Protein AF-A0A6A5UNN9-F1 (afdb_monomer_lite)

Secondary structure (DSSP, 8-state):
--TT-SS-TTTTGGG--SS---HHHHHHHHHHTT-EEE----PPP--HHHHHHHHHHHHHT-GGGSSS-GGGS--EEEEEEEESSPPPS---EEE-SSPPPPGGG--------EEEEEEEEE-SS-EEEEEEE----HHHHHHHHHHHHHHT-

Organism: NCBI:txid1447943

InterPro domains:
  IPR036397 Ribonuclease H superfamily [G3DSA:3.30.420.10] (37-150)

Radius of gyration: 23.69 Å; chains: 1; bounding box: 72×34×50 Å

Sequence (153 aa):
MQSWQAVADGDFDHLQLPMPLSVRSFENLTYEAGYGRKAPGRKPMLEDAQKKRRLEWALAHNPDLYKYSDGLALFFTDETPAQIGEQRGKQRAWAKDDEIYHPDVKRPKIRNNYALQFYGSFTYDAKGPFHIYGTETPGAKKLAKQALDKENQ

Foldseek 3Di:
DPPQDPDAQPNCVVVVDPDGCHPVNVVVVLVVVQKDFAQQDDDPDDDPVRVVVVVVVCVVQPQVVDPHHPQQVDKDKDKDFDADPDDPDRRTDIDHPPDDDDPVVDDPPPRDDRQWMKIWIAGPPGTDDIDIGGDDDPVNVVVVVVVVVVVVD

pLDDT: mean 75.41, std 13.46, range [42.06, 94.5]

Structure (mmCIF, N/CA/C/O backbone):
data_AF-A0A6A5UNN9-F1
#
_entry.id   AF-A0A6A5UNN9-F1
#
loop_
_atom_site.group_PDB
_atom_site.id
_atom_site.type_symbol
_atom_site.label_atom_id
_atom_site.label_alt_id
_atom_site.label_comp_id
_atom_site.label_asym_id
_atom_site.label_entity_id
_atom_site.label_seq_id
_atom_site.pdbx_PDB_ins_code
_atom_site.Cartn_x
_atom_site.Cartn_y
_atom_site.Cartn_z
_atom_site.occupancy
_atom_site.B_iso_or_equiv
_atom_site.auth_seq_id
_atom_site.auth_comp_id
_atom_site.auth_asym_id
_atom_site.auth_atom_id
_atom_site.pdbx_PDB_model_num
ATOM 1 N N . MET A 1 1 ? 27.697 2.527 7.028 1.00 44.31 1 MET A N 1
ATOM 2 C CA . MET A 1 1 ? 26.767 1.992 6.012 1.00 44.31 1 MET A CA 1
ATOM 3 C C . MET A 1 1 ? 25.469 2.782 6.088 1.00 44.31 1 MET A C 1
ATOM 5 O O . MET A 1 1 ? 24.894 2.870 7.167 1.00 44.31 1 MET A O 1
ATOM 9 N N . GLN A 1 2 ? 25.063 3.454 5.009 1.00 42.06 2 GLN A N 1
ATOM 10 C CA . GLN A 1 2 ? 23.801 4.202 4.994 1.00 42.06 2 GLN A CA 1
ATOM 11 C C . GLN A 1 2 ? 22.630 3.211 4.914 1.00 42.06 2 GLN A C 1
ATOM 13 O O . GLN A 1 2 ? 22.700 2.235 4.172 1.00 42.06 2 GLN A O 1
ATOM 18 N N . SER A 1 3 ? 21.546 3.445 5.660 1.00 45.34 3 SER A N 1
ATOM 19 C CA . SER A 1 3 ? 20.431 2.492 5.841 1.00 45.34 3 SER A CA 1
ATOM 20 C C . SER A 1 3 ? 19.630 2.157 4.570 1.00 45.34 3 SER A C 1
ATOM 22 O O . SER A 1 3 ? 18.739 1.309 4.612 1.00 45.34 3 SER A O 1
ATOM 24 N N . TRP A 1 4 ? 19.936 2.808 3.444 1.00 51.19 4 TRP A N 1
ATOM 25 C CA . TRP A 1 4 ? 19.308 2.595 2.138 1.00 51.19 4 TRP A CA 1
ATOM 26 C C . TRP A 1 4 ? 20.176 1.820 1.136 1.00 51.19 4 TRP A C 1
ATOM 28 O O . TRP A 1 4 ? 19.674 1.454 0.073 1.00 51.19 4 TRP A O 1
ATOM 38 N N . GLN A 1 5 ? 21.457 1.581 1.430 1.00 56.16 5 GLN A N 1
ATOM 39 C CA . GLN A 1 5 ? 22.336 0.802 0.556 1.00 56.16 5 GLN A CA 1
ATOM 40 C C . GLN A 1 5 ? 22.176 -0.688 0.873 1.00 56.16 5 GLN A C 1
ATOM 42 O O . GLN A 1 5 ? 22.451 -1.125 1.985 1.00 56.16 5 GLN A O 1
ATOM 47 N N . ALA A 1 6 ? 21.688 -1.457 -0.105 1.00 62.97 6 ALA A N 1
ATOM 48 C CA . ALA A 1 6 ? 21.502 -2.906 0.026 1.00 62.97 6 ALA A CA 1
ATOM 49 C C . ALA A 1 6 ? 22.812 -3.701 -0.112 1.00 62.97 6 ALA A C 1
ATOM 51 O O . ALA A 1 6 ? 22.843 -4.862 0.275 1.00 62.97 6 ALA A O 1
ATOM 52 N N . VAL A 1 7 ? 23.843 -3.072 -0.684 1.00 70.25 7 VAL A N 1
ATOM 53 C CA . VAL A 1 7 ? 25.179 -3.622 -0.924 1.00 70.25 7 VAL A CA 1
ATOM 54 C C . VAL A 1 7 ? 26.193 -2.528 -0.580 1.00 70.25 7 VAL A C 1
ATOM 56 O O . VAL A 1 7 ? 25.999 -1.378 -0.989 1.00 70.25 7 VAL A O 1
ATOM 59 N N . ALA A 1 8 ? 27.233 -2.864 0.176 1.00 75.56 8 ALA A N 1
ATOM 60 C CA . ALA A 1 8 ? 28.363 -2.001 0.507 1.00 75.56 8 ALA A CA 1
ATOM 61 C C . ALA A 1 8 ? 29.660 -2.500 -0.143 1.00 75.56 8 ALA A C 1
ATOM 63 O O . ALA A 1 8 ? 29.790 -3.669 -0.505 1.00 75.56 8 ALA A O 1
ATOM 64 N N . ASP A 1 9 ? 30.636 -1.598 -0.284 1.00 77.31 9 ASP A N 1
ATOM 65 C CA . ASP A 1 9 ? 31.988 -2.004 -0.662 1.00 77.31 9 ASP A CA 1
ATOM 66 C C . ASP A 1 9 ? 32.528 -2.985 0.391 1.00 77.31 9 ASP A C 1
ATOM 68 O O . ASP A 1 9 ? 32.387 -2.758 1.595 1.00 77.31 9 ASP A O 1
ATOM 72 N N . GLY A 1 10 ? 33.110 -4.085 -0.080 1.00 78.50 10 GLY A N 1
ATOM 73 C CA . GLY A 1 10 ? 33.586 -5.186 0.756 1.00 78.50 10 GLY A CA 1
ATOM 74 C C . GLY A 1 10 ? 32.604 -6.352 0.917 1.00 78.50 10 GLY A C 1
ATOM 75 O O . GLY A 1 10 ? 33.023 -7.453 1.274 1.00 78.50 10 GLY A O 1
ATOM 76 N N . ASP A 1 11 ? 31.319 -6.183 0.570 1.00 80.19 11 ASP A N 1
ATOM 77 C CA . ASP A 1 11 ? 30.326 -7.270 0.664 1.00 80.19 11 ASP A CA 1
ATOM 78 C C . ASP A 1 11 ? 30.710 -8.489 -0.192 1.00 80.19 11 ASP A C 1
ATOM 80 O O . ASP A 1 11 ? 30.334 -9.619 0.119 1.00 80.19 11 ASP A O 1
ATOM 84 N N . PHE A 1 12 ? 31.494 -8.279 -1.251 1.00 80.50 12 PHE A N 1
ATOM 85 C CA . PHE A 1 12 ? 31.930 -9.315 -2.188 1.00 80.50 12 PHE A CA 1
ATOM 86 C C . PHE A 1 12 ? 33.362 -9.806 -1.958 1.00 80.50 12 PHE A C 1
ATOM 88 O O . PHE A 1 12 ? 33.824 -10.666 -2.704 1.00 80.50 12 PHE A O 1
ATOM 95 N N . ASP A 1 13 ? 34.068 -9.318 -0.935 1.00 83.06 13 ASP A N 1
ATOM 96 C CA . ASP A 1 13 ? 35.479 -9.673 -0.705 1.00 83.06 13 ASP A CA 1
ATOM 97 C C . ASP A 1 13 ? 35.658 -11.171 -0.430 1.00 83.06 13 ASP A C 1
ATOM 99 O O . ASP A 1 13 ? 36.661 -11.778 -0.809 1.00 83.06 13 ASP A O 1
ATOM 103 N N . HIS A 1 14 ? 34.635 -11.801 0.153 1.00 81.44 14 HIS A N 1
ATOM 104 C CA . HIS A 1 14 ? 34.589 -13.243 0.387 1.00 81.44 14 HIS A CA 1
ATOM 105 C C . HIS A 1 14 ? 34.659 -14.080 -0.903 1.00 81.44 14 HIS A C 1
ATOM 107 O O . HIS A 1 14 ? 35.032 -15.250 -0.838 1.00 81.44 14 HIS A O 1
ATOM 113 N N . LEU A 1 15 ? 34.327 -13.504 -2.065 1.00 82.00 15 LEU A N 1
ATOM 114 C CA . LEU A 1 15 ? 34.409 -14.178 -3.364 1.00 82.00 15 LEU A CA 1
ATOM 115 C C . LEU A 1 15 ? 35.846 -14.258 -3.905 1.00 82.00 15 LEU A C 1
ATOM 117 O O . LEU A 1 15 ? 36.063 -14.953 -4.893 1.00 82.00 15 LEU A O 1
ATOM 121 N N . GLN A 1 16 ? 36.810 -13.561 -3.282 1.00 82.62 16 GLN A N 1
ATOM 122 C CA . GLN A 1 16 ? 38.238 -13.574 -3.646 1.00 82.62 16 GLN A CA 1
ATOM 123 C C . GLN A 1 16 ? 38.481 -13.349 -5.149 1.00 82.62 16 GLN A C 1
ATOM 125 O O . GLN A 1 16 ? 39.314 -14.003 -5.778 1.00 82.62 16 GLN A O 1
ATOM 130 N N . LEU A 1 17 ? 37.716 -12.432 -5.746 1.00 79.94 17 LEU A N 1
ATOM 131 C CA . LEU A 1 17 ? 37.822 -12.125 -7.168 1.00 79.94 17 LEU A CA 1
ATOM 132 C C . LEU A 1 17 ? 39.177 -11.461 -7.490 1.00 79.94 17 LEU A C 1
ATOM 134 O O . LEU A 1 17 ? 39.713 -10.734 -6.652 1.00 79.94 17 LEU A O 1
ATOM 138 N N . PRO A 1 18 ? 39.710 -11.633 -8.718 1.00 80.06 18 PRO A N 1
ATOM 139 C CA . PRO A 1 18 ? 40.987 -11.036 -9.129 1.00 80.06 18 PRO A CA 1
ATOM 140 C C . PRO A 1 18 ? 41.018 -9.508 -9.013 1.00 80.06 18 PRO A C 1
ATOM 142 O O . PRO A 1 18 ? 42.079 -8.917 -8.833 1.00 80.06 18 PRO A O 1
ATOM 145 N N . MET A 1 19 ? 39.850 -8.869 -9.122 1.00 78.50 19 MET A N 1
ATOM 146 C CA . MET A 1 19 ? 39.657 -7.465 -8.786 1.00 78.50 19 MET A CA 1
ATOM 147 C C . MET A 1 19 ? 38.500 -7.332 -7.792 1.00 78.50 19 MET A C 1
ATOM 149 O O . MET A 1 19 ? 37.451 -7.946 -8.019 1.00 78.50 19 MET A O 1
ATOM 153 N N . PRO A 1 20 ? 38.652 -6.515 -6.733 1.00 79.81 20 PRO A N 1
ATOM 154 C CA . PRO A 1 20 ? 37.572 -6.236 -5.797 1.00 79.81 20 PRO A CA 1
ATOM 155 C C . PRO A 1 20 ? 36.353 -5.670 -6.525 1.00 79.81 20 PRO A C 1
ATOM 157 O O . PRO A 1 20 ? 36.453 -4.705 -7.291 1.00 79.81 20 PRO A O 1
ATOM 160 N N . LEU A 1 21 ? 35.191 -6.274 -6.290 1.00 83.12 21 LEU A N 1
ATOM 161 C CA . LEU A 1 21 ? 33.950 -5.838 -6.910 1.00 83.12 21 LEU A CA 1
ATOM 162 C C . LEU A 1 21 ? 33.418 -4.615 -6.155 1.00 83.12 21 LEU A C 1
ATOM 164 O O . LEU A 1 21 ? 32.842 -4.741 -5.077 1.00 83.12 21 LEU A O 1
ATOM 168 N N . SER A 1 22 ? 33.603 -3.424 -6.725 1.00 85.00 22 SER A N 1
ATOM 169 C CA . SER A 1 22 ? 32.969 -2.214 -6.192 1.00 85.00 22 SER A CA 1
ATOM 170 C C . SER A 1 22 ? 31.458 -2.240 -6.416 1.00 85.00 22 SER A C 1
ATOM 172 O O . SER A 1 22 ? 30.975 -2.836 -7.386 1.00 85.00 22 SER A O 1
ATOM 174 N N . VAL A 1 23 ? 30.704 -1.514 -5.583 1.00 82.94 23 VAL A N 1
ATOM 175 C CA . VAL A 1 23 ? 29.238 -1.397 -5.733 1.00 82.94 23 VAL A CA 1
ATOM 176 C C . VAL A 1 23 ? 28.848 -0.947 -7.147 1.00 82.94 23 VAL A C 1
ATOM 178 O O . VAL A 1 23 ? 27.903 -1.475 -7.730 1.00 82.94 23 VAL A O 1
ATOM 181 N N . ARG A 1 24 ? 29.604 -0.019 -7.748 1.00 84.31 24 ARG A N 1
ATOM 182 C CA . ARG A 1 24 ? 29.350 0.469 -9.114 1.00 84.31 24 ARG A CA 1
ATOM 183 C C . ARG A 1 24 ? 29.541 -0.619 -10.172 1.00 84.31 24 AR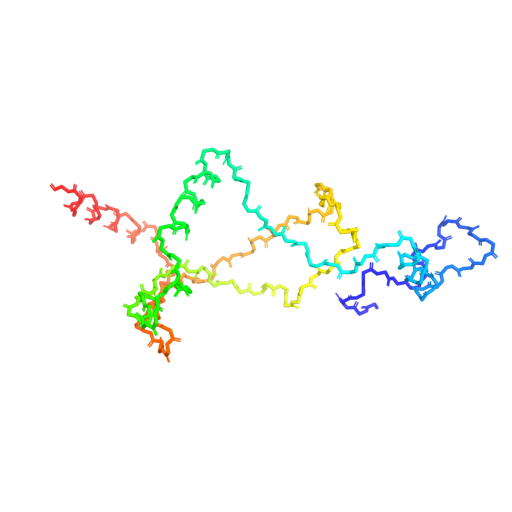G A C 1
ATOM 185 O O . ARG A 1 24 ? 28.746 -0.707 -11.103 1.00 84.31 24 ARG A O 1
ATOM 192 N N . SER A 1 25 ? 30.589 -1.430 -10.037 1.00 85.25 25 SER A N 1
ATOM 193 C CA . SER A 1 25 ? 30.867 -2.522 -10.978 1.00 85.25 25 SER A CA 1
ATOM 194 C C . SER A 1 25 ? 29.778 -3.587 -10.895 1.00 85.25 25 SER A C 1
ATOM 196 O O . SER A 1 25 ? 29.262 -4.022 -11.920 1.00 85.25 25 SER A O 1
ATOM 198 N N . PHE A 1 26 ? 29.362 -3.929 -9.672 1.00 86.12 26 PHE A N 1
ATOM 199 C CA . PHE A 1 26 ? 28.218 -4.801 -9.429 1.00 86.12 26 PHE A CA 1
ATOM 200 C C . PHE A 1 26 ? 26.931 -4.260 -10.072 1.00 86.12 26 PHE A C 1
ATOM 202 O O . PHE A 1 26 ? 26.248 -4.993 -10.786 1.00 86.12 26 PHE A O 1
ATOM 209 N N . GLU A 1 27 ? 26.602 -2.981 -9.858 1.00 85.81 27 GLU A N 1
ATOM 210 C CA . GLU A 1 27 ? 25.402 -2.362 -10.433 1.00 85.81 27 GLU A CA 1
ATOM 211 C C . GLU A 1 27 ? 25.399 -2.426 -11.964 1.00 85.81 27 GLU A C 1
ATOM 213 O O . GLU A 1 27 ? 24.402 -2.850 -12.545 1.00 85.81 27 GLU A O 1
ATOM 218 N N . ASN A 1 28 ? 26.510 -2.063 -12.610 1.00 88.25 28 ASN A N 1
ATOM 219 C CA . ASN A 1 28 ? 26.628 -2.091 -14.068 1.00 88.25 28 ASN A CA 1
ATOM 220 C C . ASN A 1 28 ? 26.420 -3.501 -14.634 1.00 88.25 28 ASN A C 1
ATOM 222 O O . ASN A 1 28 ? 25.581 -3.676 -15.512 1.00 88.25 28 ASN A O 1
ATOM 226 N N . LEU A 1 29 ? 27.111 -4.504 -14.080 1.00 87.94 29 LEU A N 1
ATOM 227 C CA . LEU A 1 29 ? 26.959 -5.905 -14.495 1.00 87.94 29 LEU A CA 1
ATOM 228 C C . LEU A 1 29 ? 25.517 -6.394 -14.323 1.00 87.94 29 LEU A C 1
ATOM 230 O O . LEU A 1 29 ? 24.983 -7.116 -15.162 1.00 87.94 29 LEU A O 1
ATOM 234 N N . THR A 1 30 ? 24.868 -5.974 -13.238 1.00 85.00 30 THR A N 1
ATOM 235 C CA . THR A 1 30 ? 23.483 -6.344 -12.942 1.00 85.00 30 THR A CA 1
ATOM 236 C C . THR A 1 30 ? 22.518 -5.734 -13.967 1.00 85.00 30 THR A C 1
ATOM 238 O O . THR A 1 30 ? 21.634 -6.433 -14.467 1.00 85.00 30 THR A O 1
ATOM 241 N N . TYR A 1 31 ? 22.709 -4.464 -14.344 1.00 88.00 31 TYR A N 1
ATOM 242 C CA . TYR A 1 31 ? 21.919 -3.825 -15.401 1.00 88.00 31 TYR A CA 1
ATOM 243 C C . TYR A 1 31 ? 22.182 -4.433 -16.785 1.00 88.00 31 TYR A C 1
ATOM 245 O O . TYR A 1 31 ? 21.226 -4.686 -17.514 1.00 88.00 31 TYR A O 1
ATOM 253 N N . GLU A 1 32 ? 23.440 -4.711 -17.140 1.00 89.56 32 GLU A N 1
ATOM 254 C CA . GLU A 1 32 ? 23.806 -5.377 -18.401 1.00 89.56 32 GLU A CA 1
ATOM 255 C C . GLU A 1 32 ? 23.173 -6.770 -18.518 1.00 89.56 32 GLU A C 1
ATOM 257 O O . GLU A 1 32 ? 22.720 -7.164 -19.590 1.00 89.56 32 GLU A O 1
ATOM 262 N N . ALA A 1 33 ? 23.044 -7.487 -17.398 1.00 87.00 33 ALA A N 1
ATOM 263 C CA . ALA A 1 33 ? 22.339 -8.765 -17.320 1.00 87.00 33 ALA A CA 1
ATOM 264 C C . ALA A 1 33 ? 20.796 -8.642 -17.374 1.00 87.00 33 ALA A C 1
ATOM 266 O O . ALA A 1 33 ? 20.091 -9.654 -17.277 1.00 87.00 33 ALA A O 1
ATOM 267 N N . GLY A 1 34 ? 20.257 -7.425 -17.519 1.00 86.62 34 GLY A N 1
ATOM 268 C CA . GLY A 1 34 ? 18.826 -7.143 -17.667 1.00 86.62 34 GLY A CA 1
ATOM 269 C C . GLY A 1 34 ? 18.048 -7.004 -16.355 1.00 86.62 34 GLY A C 1
ATOM 270 O O . GLY A 1 34 ? 16.818 -6.983 -16.373 1.00 86.62 34 GLY A O 1
ATOM 271 N N . TYR A 1 35 ? 18.721 -6.919 -15.204 1.00 84.50 35 TYR A N 1
ATOM 272 C CA . TYR A 1 35 ? 18.053 -6.739 -13.914 1.00 84.50 35 TYR A CA 1
ATOM 273 C C . TYR A 1 35 ? 17.780 -5.261 -13.623 1.00 84.50 35 TYR A C 1
ATOM 275 O O . TYR A 1 35 ? 18.600 -4.384 -13.883 1.00 84.50 35 TYR A O 1
ATOM 283 N N . GLY A 1 36 ? 16.636 -4.980 -12.995 1.00 82.75 36 GLY A N 1
ATOM 284 C CA . GLY A 1 36 ? 16.273 -3.639 -12.541 1.00 82.75 36 GLY A CA 1
ATOM 285 C C . GLY A 1 36 ? 16.006 -3.577 -11.039 1.00 82.75 36 GLY A C 1
ATOM 286 O O . GLY A 1 36 ? 15.541 -4.539 -10.428 1.00 82.75 36 GLY A O 1
ATOM 287 N N . ARG A 1 37 ? 16.238 -2.405 -10.431 1.00 79.31 37 ARG A N 1
ATOM 288 C CA . ARG A 1 37 ? 15.844 -2.121 -9.040 1.00 79.31 37 ARG A CA 1
ATOM 289 C C . ARG A 1 37 ? 14.343 -1.893 -8.934 1.00 79.31 37 ARG A C 1
ATOM 291 O O . ARG A 1 37 ? 13.851 -0.779 -9.152 1.00 79.31 37 ARG A O 1
ATOM 298 N N . LYS A 1 38 ? 13.618 -2.921 -8.508 1.00 75.25 38 LYS A N 1
ATOM 299 C CA . LYS A 1 38 ? 12.157 -2.919 -8.443 1.00 75.25 38 LYS A CA 1
ATOM 300 C C . LYS A 1 38 ? 11.651 -3.009 -7.014 1.00 75.25 38 LYS A C 1
ATOM 302 O O . LYS A 1 38 ? 12.226 -3.686 -6.164 1.00 75.25 38 LYS A O 1
ATOM 307 N N . ALA A 1 39 ? 10.563 -2.294 -6.742 1.00 70.06 39 ALA A N 1
ATOM 308 C CA . ALA A 1 39 ? 9.872 -2.431 -5.471 1.00 70.06 39 ALA A CA 1
ATOM 309 C C . ALA A 1 39 ? 9.178 -3.802 -5.445 1.00 70.06 39 ALA A C 1
ATOM 311 O O . ALA A 1 39 ? 8.388 -4.069 -6.354 1.00 70.06 39 ALA A O 1
ATOM 312 N N . PRO A 1 40 ? 9.428 -4.648 -4.430 1.00 62.72 40 PRO A N 1
ATOM 313 C CA . PRO A 1 40 ? 8.740 -5.918 -4.297 1.00 62.72 40 PRO A CA 1
ATOM 314 C C . PRO A 1 40 ? 7.246 -5.646 -4.120 1.00 62.72 40 PRO A C 1
ATOM 316 O O . PRO A 1 40 ? 6.784 -5.180 -3.078 1.00 62.72 40 PRO A O 1
ATOM 319 N N . GLY A 1 41 ? 6.486 -5.872 -5.189 1.00 56.72 41 GLY A N 1
ATOM 320 C CA . GLY A 1 41 ? 5.041 -5.722 -5.178 1.00 56.72 41 GLY A CA 1
ATOM 321 C C . GLY A 1 41 ? 4.415 -6.890 -4.428 1.00 56.72 41 GLY A C 1
ATOM 322 O O . GLY A 1 41 ? 4.578 -8.043 -4.820 1.00 56.72 41 GLY A O 1
ATOM 323 N N . ARG A 1 42 ? 3.655 -6.610 -3.368 1.00 57.09 42 ARG A N 1
ATOM 324 C CA . ARG A 1 42 ? 2.798 -7.619 -2.741 1.00 57.09 42 ARG A CA 1
ATOM 325 C C . ARG A 1 42 ? 1.474 -7.660 -3.495 1.00 57.09 42 ARG A C 1
ATOM 327 O O . ARG A 1 42 ? 0.575 -6.880 -3.197 1.00 57.09 42 ARG A O 1
ATOM 334 N N . LYS A 1 43 ? 1.346 -8.560 -4.470 1.00 60.56 43 LYS A N 1
ATOM 335 C CA . LYS A 1 43 ? 0.031 -8.882 -5.035 1.00 60.56 43 LYS A CA 1
ATOM 336 C C . LYS A 1 43 ? -0.641 -9.924 -4.132 1.00 60.56 43 LYS A C 1
ATOM 338 O O . LYS A 1 43 ? 0.027 -10.889 -3.753 1.00 60.56 43 LYS A O 1
ATOM 343 N N . PRO A 1 44 ? -1.912 -9.743 -3.738 1.00 67.25 44 PRO A N 1
ATOM 344 C CA . PRO A 1 44 ? -2.655 -10.826 -3.111 1.00 67.25 44 PRO A CA 1
ATOM 345 C C . PRO A 1 44 ? -2.701 -12.009 -4.083 1.00 67.25 44 PRO A C 1
ATOM 347 O O . PRO A 1 44 ? -2.843 -11.818 -5.292 1.00 67.25 44 PRO A O 1
ATOM 350 N N . MET A 1 45 ? -2.540 -13.220 -3.555 1.00 74.19 45 MET A N 1
ATOM 351 C CA . MET A 1 45 ? -2.755 -14.428 -4.345 1.00 74.19 45 MET A CA 1
ATOM 352 C C . MET A 1 45 ? -4.245 -14.475 -4.673 1.00 74.19 45 MET A C 1
ATOM 354 O O . MET A 1 45 ? -5.069 -14.419 -3.763 1.00 74.19 45 MET A O 1
ATOM 358 N N . LEU A 1 46 ? -4.572 -14.489 -5.962 1.00 78.62 46 LEU A N 1
ATOM 359 C CA . L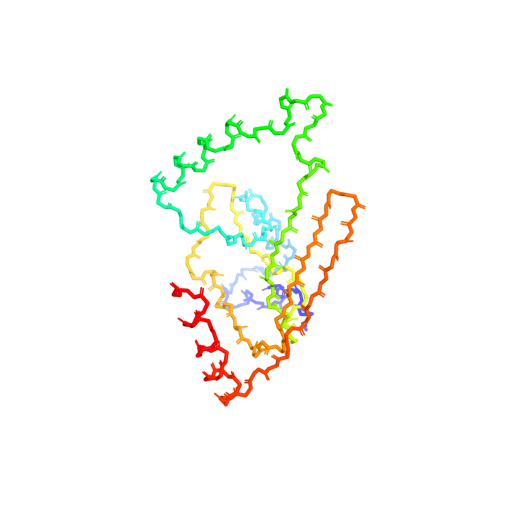EU A 1 46 ? -5.948 -14.556 -6.436 1.00 78.62 46 LEU A CA 1
ATOM 360 C C . LEU A 1 46 ? -6.172 -15.900 -7.116 1.00 78.62 46 LEU A C 1
ATOM 362 O O . LEU A 1 46 ? -5.401 -16.279 -8.001 1.00 78.62 46 LEU A O 1
ATOM 366 N N . GLU A 1 47 ? -7.249 -16.574 -6.740 1.00 84.81 47 GLU A N 1
ATOM 367 C CA . GLU A 1 47 ? -7.757 -17.744 -7.451 1.00 84.81 47 GLU A CA 1
ATOM 368 C C . GLU A 1 47 ? -8.328 -17.339 -8.814 1.00 84.81 47 GLU A C 1
ATOM 370 O O . GLU A 1 47 ? -8.759 -16.199 -9.016 1.00 84.81 47 GLU A O 1
ATOM 375 N N . ASP A 1 48 ? -8.409 -18.278 -9.754 1.00 87.38 48 ASP A N 1
ATOM 376 C CA . ASP A 1 48 ? -8.904 -17.983 -11.103 1.00 87.38 48 ASP A CA 1
ATOM 377 C C . ASP A 1 48 ? -10.363 -17.504 -11.102 1.00 87.38 48 ASP A C 1
ATOM 379 O O . ASP A 1 48 ? -10.712 -16.566 -11.822 1.00 87.38 48 ASP A O 1
ATOM 383 N N . ALA A 1 49 ? -11.196 -18.028 -10.198 1.00 91.19 49 ALA A N 1
ATOM 384 C CA . ALA A 1 49 ? -12.559 -17.539 -9.995 1.00 91.19 49 ALA A CA 1
ATOM 385 C C . ALA A 1 49 ? -12.605 -16.089 -9.475 1.00 91.19 49 ALA A C 1
ATOM 387 O O . ALA A 1 49 ? -13.521 -15.331 -9.796 1.00 91.19 49 ALA A O 1
ATOM 388 N N . GLN A 1 50 ? -11.632 -15.672 -8.658 1.00 88.00 50 GLN A N 1
ATOM 389 C CA . GLN A 1 50 ? -11.530 -14.287 -8.188 1.00 88.00 50 GLN A CA 1
ATOM 390 C C . GLN A 1 50 ? -11.043 -13.365 -9.309 1.00 88.00 50 GLN A C 1
ATOM 392 O O . GLN A 1 50 ? -11.560 -12.259 -9.448 1.00 88.00 50 GLN A O 1
ATOM 397 N N . LYS A 1 51 ? -10.094 -13.821 -10.139 1.00 86.75 51 LYS A N 1
ATOM 398 C CA . LYS A 1 51 ? -9.640 -13.077 -11.325 1.00 86.75 51 LYS A CA 1
ATOM 399 C C . LYS A 1 51 ? -10.793 -12.838 -12.297 1.00 86.75 51 LYS A C 1
ATOM 401 O O . LYS A 1 51 ? -10.990 -11.699 -12.710 1.00 86.75 51 LYS A O 1
ATOM 406 N N . LYS A 1 52 ? -11.584 -13.877 -12.593 1.00 92.56 52 LYS A N 1
ATOM 407 C CA . LYS A 1 52 ? -12.754 -13.781 -13.477 1.00 92.56 52 LYS A CA 1
ATOM 408 C C . LYS A 1 52 ? -13.779 -12.774 -12.952 1.00 92.56 52 LYS A C 1
ATOM 410 O O . LYS A 1 52 ? -14.117 -11.841 -13.668 1.00 92.56 52 LYS A O 1
ATOM 415 N N . ARG A 1 53 ? -14.172 -12.884 -11.676 1.00 92.94 53 ARG A N 1
ATOM 416 C CA . ARG A 1 53 ? -15.110 -11.937 -11.043 1.00 92.94 53 ARG A CA 1
ATOM 417 C C . ARG A 1 53 ? -14.612 -10.492 -11.079 1.00 92.94 53 ARG A C 1
ATOM 419 O O . ARG A 1 53 ? -15.376 -9.582 -11.377 1.00 92.94 53 ARG A O 1
ATOM 426 N N . ARG A 1 54 ? -13.323 -10.270 -10.793 1.00 91.44 54 ARG A N 1
ATOM 427 C CA . ARG A 1 54 ? -12.715 -8.930 -10.859 1.00 91.44 54 ARG A CA 1
ATOM 428 C C . ARG A 1 54 ? -12.716 -8.371 -12.281 1.00 91.44 54 ARG A C 1
ATOM 430 O O . ARG A 1 54 ? -12.965 -7.183 -12.444 1.00 91.44 54 ARG A O 1
ATOM 437 N N . LEU A 1 55 ? -12.439 -9.208 -13.284 1.00 89.31 55 LEU A N 1
ATOM 438 C CA . LEU A 1 55 ? -12.461 -8.811 -14.692 1.00 89.31 55 LEU A CA 1
ATOM 439 C C . LEU A 1 55 ? -13.879 -8.452 -15.149 1.00 89.31 55 LEU A C 1
ATOM 441 O O . LEU A 1 55 ? -14.068 -7.397 -15.740 1.00 89.31 55 LEU A O 1
ATOM 445 N N . GLU A 1 56 ? -14.867 -9.290 -14.834 1.00 93.06 56 GLU A N 1
ATOM 446 C CA . GLU A 1 56 ? -16.279 -9.038 -15.155 1.00 93.06 56 GLU A CA 1
ATOM 447 C C . GLU A 1 56 ? -16.766 -7.724 -14.535 1.00 93.06 56 GLU A C 1
ATOM 449 O O . GLU A 1 56 ? -17.356 -6.896 -15.226 1.00 93.06 56 GLU A O 1
ATOM 454 N N . TRP A 1 57 ? -16.449 -7.487 -13.257 1.00 90.12 57 TRP A N 1
ATOM 455 C CA . TRP A 1 57 ? -16.808 -6.240 -12.584 1.00 90.12 57 TRP A CA 1
ATOM 456 C C . TRP A 1 57 ? -16.144 -5.019 -13.235 1.00 90.12 57 TRP A C 1
ATOM 458 O O . TRP A 1 57 ? -16.819 -4.019 -13.466 1.00 90.12 57 TRP A O 1
ATOM 468 N N . ALA A 1 58 ? -14.851 -5.109 -13.570 1.00 87.50 58 ALA A N 1
ATOM 469 C CA . ALA A 1 58 ? -14.100 -4.013 -14.187 1.00 87.50 58 ALA A CA 1
ATOM 470 C C . ALA A 1 58 ? -14.589 -3.674 -15.602 1.00 87.50 58 ALA A C 1
ATOM 472 O O . ALA A 1 58 ? -14.624 -2.503 -15.968 1.00 87.50 58 ALA A O 1
ATOM 473 N N . LEU A 1 59 ? -14.987 -4.680 -16.389 1.00 86.25 59 LEU A N 1
ATOM 474 C CA . LEU A 1 59 ? -15.585 -4.465 -17.708 1.00 86.25 59 LEU A CA 1
ATOM 475 C C . LEU A 1 59 ? -16.962 -3.797 -17.601 1.00 86.25 59 LEU A C 1
ATOM 477 O O . LEU A 1 59 ? -17.275 -2.931 -18.413 1.00 86.25 59 LEU A O 1
ATOM 481 N N . ALA A 1 60 ? -17.764 -4.172 -16.600 1.00 85.88 60 ALA A N 1
ATOM 482 C CA . ALA A 1 60 ? -19.095 -3.607 -16.388 1.00 85.88 60 ALA A CA 1
ATOM 483 C C . ALA A 1 60 ? -19.070 -2.168 -15.835 1.00 85.88 60 ALA A C 1
ATOM 485 O O . ALA A 1 60 ? -19.917 -1.363 -16.210 1.00 85.88 60 ALA A O 1
ATOM 486 N N . HIS A 1 61 ? -18.099 -1.836 -14.977 1.00 79.25 61 HIS A N 1
ATOM 487 C CA . HIS A 1 61 ? -18.012 -0.549 -14.268 1.00 79.25 61 HIS A CA 1
ATOM 488 C C . HIS A 1 61 ? -16.807 0.281 -14.731 1.00 79.25 61 HIS A C 1
ATOM 490 O O . HIS A 1 61 ? -16.131 0.911 -13.919 1.00 79.25 61 HIS A O 1
ATOM 496 N N . ASN A 1 62 ? -16.490 0.240 -16.030 1.00 76.38 62 ASN A N 1
ATOM 497 C CA . ASN A 1 62 ? -15.345 0.958 -16.580 1.00 76.38 62 ASN A CA 1
ATOM 498 C C . ASN A 1 62 ? -15.605 2.481 -16.566 1.00 76.38 62 ASN A C 1
ATOM 500 O O . ASN A 1 62 ? -16.441 2.959 -17.340 1.00 76.38 62 ASN A O 1
ATOM 504 N N . PRO A 1 63 ? -14.885 3.258 -15.736 1.00 65.31 63 PRO A N 1
ATOM 505 C CA . PRO A 1 63 ? -15.112 4.694 -15.615 1.00 65.31 63 PRO A CA 1
ATOM 506 C C . PRO A 1 63 ? -14.731 5.468 -16.885 1.00 65.31 63 PRO A C 1
ATOM 508 O O . PRO A 1 63 ? -15.264 6.554 -17.098 1.00 65.31 63 PRO A O 1
ATOM 511 N N . ASP A 1 64 ? -13.868 4.911 -17.742 1.00 65.69 64 ASP A N 1
ATOM 512 C CA . ASP A 1 64 ? -13.391 5.560 -18.971 1.00 65.69 64 ASP A CA 1
ATOM 513 C C . ASP A 1 64 ? -14.407 5.477 -20.125 1.00 65.69 64 ASP A C 1
ATOM 515 O O . ASP A 1 64 ? -14.277 6.188 -21.122 1.00 65.69 64 ASP A O 1
ATOM 519 N N . LEU A 1 65 ? -15.434 4.623 -20.012 1.00 61.59 65 LEU A N 1
ATOM 520 C CA . LEU A 1 65 ? -16.489 4.502 -21.027 1.00 61.59 65 LEU A CA 1
ATOM 521 C C . LEU A 1 65 ? -17.535 5.626 -20.951 1.00 61.59 65 LEU A C 1
ATOM 523 O O . LEU A 1 65 ? -18.261 5.839 -21.924 1.00 61.59 65 LEU A O 1
ATOM 527 N N . TYR A 1 66 ? -17.623 6.362 -19.837 1.00 58.03 66 TYR A N 1
ATOM 528 C CA . TYR A 1 66 ? -18.693 7.334 -19.600 1.00 58.03 66 TYR A CA 1
ATOM 529 C C . TYR A 1 66 ? -18.153 8.759 -19.395 1.00 58.03 66 TYR A C 1
ATOM 531 O O . TYR A 1 66 ? -17.297 9.016 -18.557 1.00 58.03 66 TYR A O 1
ATOM 539 N N . LYS A 1 67 ? -18.699 9.714 -20.166 1.00 53.34 67 LYS A N 1
ATOM 540 C CA . LYS A 1 67 ? -18.251 11.123 -20.280 1.00 53.34 67 LYS A CA 1
ATOM 541 C C . LYS A 1 67 ? -18.357 11.945 -18.980 1.00 53.34 67 LYS A C 1
ATOM 543 O O . LYS A 1 67 ? -17.660 12.941 -18.831 1.00 53.34 67 LYS A O 1
ATOM 548 N N . TYR A 1 68 ? -19.232 11.534 -18.070 1.00 52.38 68 TYR A N 1
ATOM 549 C CA . TYR A 1 68 ? -19.349 12.002 -16.688 1.00 52.38 68 TYR A CA 1
ATOM 550 C C . TYR A 1 68 ? -19.594 10.736 -15.873 1.00 52.38 68 TYR A C 1
ATOM 552 O O . TYR A 1 68 ? -20.686 10.178 -15.927 1.00 52.38 68 TYR A O 1
ATOM 560 N N . SER A 1 69 ? -18.541 10.190 -15.275 1.00 49.66 69 SER A N 1
ATOM 561 C CA . SER A 1 69 ? -18.534 8.803 -14.816 1.00 49.66 69 SER A CA 1
ATOM 562 C C . SER A 1 69 ? -19.020 8.639 -13.377 1.00 49.66 69 SER A C 1
ATOM 564 O O . SER A 1 69 ? -18.900 9.544 -12.547 1.00 49.66 69 SER A O 1
ATOM 566 N N . ASP A 1 70 ? -19.482 7.421 -13.079 1.00 53.38 70 ASP A N 1
ATOM 567 C CA . ASP A 1 70 ? -19.804 6.911 -11.741 1.00 53.38 70 ASP A CA 1
ATOM 568 C C . ASP A 1 70 ? -18.700 7.203 -10.703 1.00 53.38 70 ASP A C 1
ATOM 570 O O . ASP A 1 70 ? -18.980 7.349 -9.516 1.00 53.38 70 ASP A O 1
ATOM 574 N N . GLY A 1 71 ? -17.442 7.357 -11.136 1.00 55.72 71 GLY A N 1
ATOM 575 C CA . GLY A 1 71 ? -16.291 7.617 -10.269 1.00 55.72 71 GLY A CA 1
ATOM 576 C C . GLY A 1 71 ? -16.269 8.991 -9.585 1.00 55.72 71 GLY A C 1
ATOM 577 O O . GLY A 1 71 ? -15.628 9.122 -8.546 1.00 55.72 71 GLY A O 1
ATOM 578 N N . LEU A 1 72 ? -16.966 10.004 -10.118 1.00 61.81 72 LEU A N 1
ATOM 579 C CA . LEU A 1 72 ? -17.029 11.341 -9.501 1.00 61.81 72 LEU A CA 1
ATOM 580 C C . LEU A 1 72 ? -18.040 11.419 -8.346 1.00 61.81 72 LEU A C 1
ATOM 582 O O . LEU A 1 72 ? -17.867 12.230 -7.441 1.00 61.81 72 LEU A O 1
ATOM 586 N N . ALA A 1 73 ? -19.071 10.570 -8.360 1.00 66.25 73 ALA A N 1
ATOM 587 C CA . ALA A 1 73 ? -20.107 10.507 -7.324 1.00 66.25 73 ALA A CA 1
ATOM 588 C C . ALA A 1 73 ? -19.893 9.353 -6.323 1.00 66.25 73 ALA A C 1
ATOM 590 O O . ALA A 1 73 ? -20.728 9.119 -5.448 1.00 66.25 73 ALA A O 1
ATOM 591 N N . LEU A 1 74 ? -18.788 8.615 -6.456 1.00 75.06 74 LEU A N 1
ATOM 592 C CA . LEU A 1 74 ? -18.463 7.467 -5.620 1.00 75.06 74 LEU A CA 1
ATOM 593 C C . LEU A 1 74 ? -17.817 7.927 -4.307 1.00 75.06 74 LEU A C 1
ATOM 595 O O . LEU A 1 74 ? -16.786 8.602 -4.293 1.00 75.06 74 LEU A O 1
ATOM 599 N N . PHE A 1 75 ? -18.429 7.521 -3.197 1.00 82.75 75 PHE A N 1
ATOM 600 C CA . PHE A 1 75 ? -17.844 7.648 -1.870 1.00 82.75 75 PHE A CA 1
ATOM 601 C C . PHE A 1 75 ? -17.040 6.390 -1.571 1.00 82.75 75 PHE A C 1
ATOM 603 O O . PHE A 1 75 ? -17.591 5.297 -1.438 1.00 82.75 75 PHE A O 1
ATOM 610 N N . PHE A 1 76 ? -15.729 6.549 -1.462 1.00 87.00 76 PHE A N 1
ATOM 611 C CA . PHE A 1 76 ? -14.839 5.485 -1.038 1.00 87.00 76 PHE A CA 1
ATOM 612 C C . PHE A 1 76 ? -14.711 5.526 0.474 1.00 87.00 76 PHE A C 1
ATOM 614 O O . PHE A 1 76 ? -14.471 6.584 1.050 1.00 87.00 76 PHE A O 1
ATOM 621 N N . THR A 1 77 ? -14.846 4.371 1.112 1.00 91.38 77 THR A N 1
ATOM 622 C CA . THR A 1 77 ? -14.643 4.198 2.551 1.00 91.38 77 THR A CA 1
ATOM 623 C C . THR A 1 77 ? -13.687 3.040 2.765 1.00 91.38 77 THR A C 1
ATOM 625 O O . THR A 1 77 ? -13.856 1.999 2.129 1.00 91.38 77 THR A O 1
ATOM 628 N N . ASP A 1 78 ? -12.709 3.191 3.649 1.00 90.06 78 ASP A N 1
ATOM 629 C CA . ASP A 1 78 ? -11.813 2.093 4.012 1.00 90.06 78 ASP A CA 1
ATOM 630 C C . ASP A 1 78 ? -11.293 2.253 5.442 1.00 90.06 78 ASP A C 1
ATOM 632 O O . ASP A 1 78 ? -11.261 3.355 6.004 1.00 90.06 78 ASP A O 1
ATOM 636 N N . GLU A 1 79 ? -10.853 1.138 6.014 1.00 89.25 79 GLU A N 1
ATOM 637 C CA . GLU A 1 79 ? -10.184 1.090 7.303 1.00 89.25 79 GLU A CA 1
ATOM 638 C C . GLU A 1 79 ? -8.719 0.709 7.123 1.00 89.25 79 GLU A C 1
ATOM 640 O O . GLU A 1 79 ? -8.368 -0.326 6.559 1.00 89.25 79 GLU A O 1
ATOM 645 N N . THR A 1 80 ? -7.824 1.541 7.645 1.00 82.62 80 THR A N 1
ATOM 646 C CA . THR A 1 80 ? -6.385 1.318 7.566 1.00 82.62 80 THR A CA 1
ATOM 647 C C . THR A 1 80 ? -5.764 1.376 8.958 1.00 82.62 80 THR A C 1
ATOM 649 O O . THR A 1 80 ? -5.929 2.364 9.677 1.00 82.62 80 THR A O 1
ATOM 652 N N . PRO A 1 81 ? -4.996 0.354 9.370 1.00 78.50 81 PRO A N 1
ATOM 653 C CA . PRO A 1 81 ? -4.239 0.433 10.605 1.00 78.50 81 PRO A CA 1
ATOM 654 C C . PRO A 1 81 ? -3.040 1.371 10.427 1.00 78.50 81 PRO A C 1
ATOM 656 O O . PRO A 1 81 ? -2.210 1.170 9.535 1.00 78.50 81 PRO A O 1
ATOM 659 N N . ALA A 1 82 ? -2.905 2.362 11.305 1.00 74.38 82 ALA A N 1
ATOM 660 C CA . ALA A 1 82 ? -1.714 3.195 11.347 1.00 74.38 82 ALA A CA 1
ATOM 661 C C . ALA A 1 82 ? -0.652 2.533 12.235 1.00 74.38 82 ALA A C 1
ATOM 663 O O . ALA A 1 82 ? -0.887 2.154 13.388 1.00 74.38 82 ALA A O 1
ATOM 664 N N . GLN A 1 83 ? 0.539 2.372 11.666 1.00 69.00 83 GLN A N 1
ATOM 665 C CA . GLN A 1 83 ? 1.671 1.737 12.327 1.00 69.00 83 GLN A CA 1
ATOM 666 C C . GLN A 1 83 ? 2.672 2.803 12.770 1.00 69.00 83 GLN A C 1
ATOM 668 O O . GLN A 1 83 ? 3.025 3.694 11.997 1.00 69.00 83 GLN A O 1
ATOM 673 N N . ILE A 1 84 ? 3.141 2.698 14.013 1.00 64.19 84 ILE A N 1
ATOM 674 C CA . ILE A 1 84 ? 4.203 3.552 14.552 1.00 64.19 84 ILE A CA 1
ATOM 675 C C . ILE A 1 84 ? 5.527 2.796 14.436 1.00 64.19 84 ILE A C 1
ATOM 677 O O . ILE A 1 84 ? 5.621 1.632 14.816 1.00 64.19 84 ILE A O 1
ATOM 681 N N . GLY A 1 85 ? 6.556 3.461 13.906 1.00 59.19 85 GLY A N 1
ATOM 682 C CA . GLY A 1 85 ? 7.900 2.889 13.780 1.00 59.19 85 GLY A CA 1
ATOM 683 C C . GLY A 1 85 ? 8.135 2.019 12.540 1.00 59.19 85 GLY A C 1
ATOM 684 O O . GLY A 1 85 ? 9.178 1.373 12.462 1.00 59.19 85 GLY A O 1
ATOM 685 N N . GLU A 1 86 ? 7.222 1.997 11.557 1.00 60.59 86 GLU A N 1
ATOM 686 C CA . GLU A 1 86 ? 7.526 1.382 10.254 1.00 60.59 86 GLU A CA 1
ATOM 687 C C . GLU A 1 86 ? 8.708 2.121 9.594 1.00 60.59 86 GLU A C 1
ATOM 689 O O . GLU A 1 86 ? 8.752 3.355 9.540 1.00 60.59 86 GLU A O 1
ATOM 694 N N . GLN A 1 87 ? 9.676 1.362 9.069 1.00 59.19 87 GLN A N 1
ATOM 695 C CA . GLN A 1 87 ? 10.801 1.926 8.327 1.00 59.19 87 GLN A CA 1
ATOM 696 C C . GLN A 1 87 ? 10.275 2.649 7.079 1.00 59.19 87 GLN A C 1
ATOM 698 O O . GLN A 1 87 ? 9.691 2.044 6.179 1.00 59.19 87 GLN A O 1
ATOM 703 N N . ARG A 1 88 ? 10.493 3.964 7.015 1.00 54.50 88 ARG A N 1
ATOM 704 C CA . ARG A 1 88 ? 10.089 4.791 5.877 1.00 54.50 88 ARG A CA 1
ATO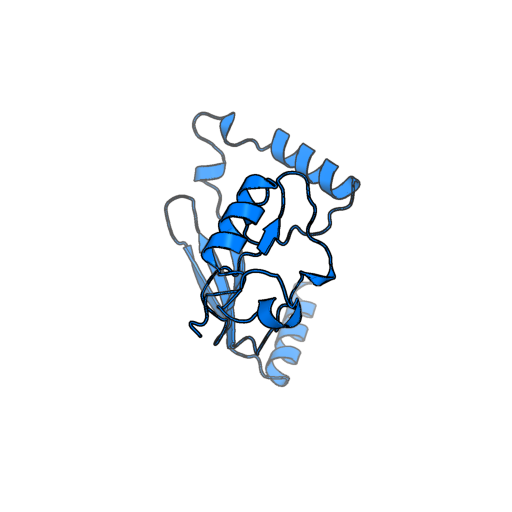M 705 C C . ARG A 1 88 ? 11.046 4.556 4.704 1.00 54.50 88 ARG A C 1
ATOM 707 O O . ARG A 1 88 ? 12.233 4.845 4.810 1.00 54.50 88 ARG A O 1
ATOM 714 N N . GLY A 1 89 ? 10.524 4.066 3.580 1.00 56.78 89 GLY A N 1
ATOM 715 C CA . GLY A 1 89 ? 11.274 3.900 2.329 1.00 56.78 89 GLY A CA 1
ATOM 716 C C . GLY A 1 89 ? 11.031 2.546 1.665 1.00 56.78 89 GLY A C 1
ATOM 717 O O . GLY A 1 89 ? 11.067 1.505 2.313 1.00 56.78 89 GLY A O 1
ATOM 718 N N . LYS A 1 90 ? 10.775 2.546 0.350 1.00 61.06 90 LYS A N 1
ATOM 719 C CA . LYS A 1 90 ? 10.623 1.304 -0.421 1.00 61.06 90 LYS A CA 1
ATOM 720 C C . LYS A 1 90 ? 11.991 0.633 -0.552 1.00 61.06 90 LYS A C 1
ATOM 722 O O . LYS A 1 90 ? 12.813 1.090 -1.343 1.00 61.06 90 LYS A O 1
ATOM 727 N N . GLN A 1 91 ? 12.218 -0.454 0.181 1.00 63.06 91 GLN A N 1
ATOM 728 C CA . GLN A 1 91 ? 13.349 -1.341 -0.091 1.00 63.06 91 GLN A CA 1
ATOM 729 C C . GLN A 1 91 ? 13.133 -1.975 -1.467 1.00 63.06 91 GLN A C 1
ATOM 731 O O . GLN A 1 91 ? 12.091 -2.580 -1.715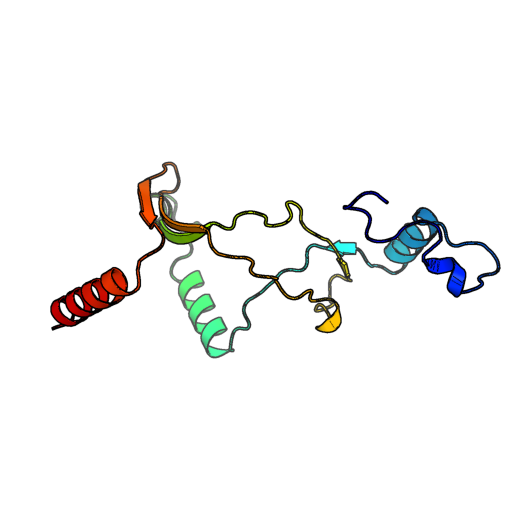 1.00 63.06 91 GLN A O 1
ATOM 736 N N . ARG A 1 92 ? 14.073 -1.766 -2.388 1.00 72.31 92 ARG A N 1
ATOM 737 C CA . ARG A 1 92 ? 14.026 -2.324 -3.744 1.00 72.31 92 ARG A CA 1
ATOM 738 C C . ARG A 1 92 ? 14.900 -3.571 -3.802 1.00 72.31 92 ARG A C 1
ATOM 740 O O . ARG A 1 92 ? 15.955 -3.601 -3.179 1.00 72.31 92 ARG A O 1
ATOM 747 N N . ALA A 1 93 ? 14.468 -4.559 -4.570 1.00 74.62 93 ALA A N 1
ATOM 748 C CA . ALA A 1 93 ? 15.250 -5.744 -4.895 1.00 74.62 93 ALA A CA 1
ATOM 749 C C . ALA A 1 93 ? 15.543 -5.770 -6.400 1.00 74.62 93 ALA A C 1
ATOM 751 O O . ALA A 1 93 ? 14.817 -5.159 -7.191 1.00 74.62 93 ALA A O 1
ATOM 752 N N . TRP A 1 94 ? 16.615 -6.454 -6.785 1.00 78.75 94 TRP A N 1
ATOM 753 C CA . TRP A 1 94 ? 16.964 -6.683 -8.184 1.00 78.75 94 TRP A CA 1
ATOM 754 C C . TRP A 1 94 ? 16.090 -7.804 -8.755 1.00 78.75 94 TRP A C 1
ATOM 756 O O . TRP A 1 94 ? 16.003 -8.867 -8.147 1.00 78.75 94 TRP A O 1
ATOM 766 N N . ALA A 1 95 ? 15.407 -7.548 -9.872 1.00 77.38 95 ALA A N 1
ATOM 767 C CA . ALA A 1 95 ? 14.594 -8.536 -10.591 1.00 77.38 95 ALA A CA 1
ATOM 768 C C . ALA A 1 95 ? 14.443 -8.144 -12.071 1.00 77.38 95 ALA A C 1
ATOM 770 O O . ALA A 1 95 ? 14.420 -6.947 -12.391 1.00 77.38 95 ALA A O 1
ATOM 771 N N . LYS A 1 96 ? 14.300 -9.135 -12.957 1.00 80.56 96 LYS A N 1
ATOM 772 C CA . LYS A 1 96 ? 13.931 -8.930 -14.372 1.00 80.56 96 LYS A CA 1
ATOM 773 C C . LYS A 1 96 ? 12.443 -8.605 -14.540 1.00 80.56 96 LYS A C 1
ATOM 775 O O . LYS A 1 96 ? 11.688 -8.551 -13.567 1.00 80.56 96 LYS A O 1
ATOM 780 N N . ASP A 1 97 ? 12.021 -8.255 -15.755 1.00 72.62 97 ASP A N 1
ATOM 781 C CA . ASP A 1 97 ? 10.626 -7.901 -16.100 1.00 72.62 97 ASP A CA 1
ATOM 782 C C . ASP A 1 97 ? 9.653 -9.074 -16.020 1.00 72.62 97 ASP A C 1
ATOM 784 O O . ASP A 1 97 ? 8.514 -8.898 -15.591 1.00 72.62 97 ASP A O 1
ATOM 788 N N . ASP A 1 98 ? 10.131 -10.261 -16.354 1.00 73.69 98 ASP A N 1
ATOM 789 C CA . ASP A 1 98 ? 9.398 -11.521 -16.389 1.00 73.69 98 ASP A CA 1
ATOM 790 C C . ASP A 1 98 ? 9.537 -12.352 -15.101 1.00 73.69 98 ASP A C 1
ATOM 792 O O . ASP A 1 98 ? 8.796 -13.313 -14.893 1.00 73.69 98 ASP A O 1
ATOM 796 N N . GLU A 1 99 ? 10.445 -11.974 -14.202 1.00 68.88 99 GLU A N 1
ATOM 797 C CA . GLU A 1 99 ? 10.698 -12.712 -12.967 1.00 68.88 99 GLU A CA 1
ATOM 798 C C . GLU A 1 99 ? 9.650 -12.422 -11.880 1.00 68.88 99 GLU A C 1
ATOM 800 O O . GLU A 1 99 ? 9.422 -11.289 -11.441 1.00 68.88 99 GLU A O 1
ATOM 805 N N . ILE A 1 100 ? 9.053 -13.496 -11.364 1.00 63.62 100 ILE A N 1
ATOM 806 C CA . ILE A 1 100 ? 8.291 -13.470 -10.115 1.00 63.62 100 ILE A CA 1
ATOM 807 C C . ILE A 1 100 ? 9.291 -13.520 -8.956 1.00 63.62 100 ILE A C 1
ATOM 809 O O . ILE A 1 100 ? 10.144 -14.401 -8.901 1.00 63.62 100 ILE A O 1
ATOM 813 N N . TYR A 1 101 ? 9.164 -12.602 -7.993 1.00 62.97 101 TYR A N 1
ATOM 814 C CA . TYR A 1 101 ? 10.029 -12.573 -6.811 1.00 62.97 101 TYR A CA 1
ATOM 815 C C . TYR A 1 101 ? 10.083 -13.926 -6.085 1.00 62.97 101 TYR A C 1
ATOM 817 O O . TYR A 1 101 ? 9.051 -14.427 -5.613 1.00 62.97 101 TYR A O 1
ATOM 825 N N . HIS A 1 102 ? 11.300 -14.459 -5.918 1.00 60.06 102 HIS A N 1
ATOM 826 C CA . HIS A 1 102 ? 11.543 -15.664 -5.127 1.00 60.06 102 HIS A CA 1
ATOM 827 C C . HIS A 1 102 ? 11.045 -15.467 -3.682 1.00 60.06 102 HIS A C 1
ATOM 829 O O . HIS A 1 102 ? 11.239 -14.383 -3.115 1.00 60.06 102 HIS A O 1
ATOM 835 N N . PRO A 1 103 ? 10.400 -16.474 -3.060 1.00 58.09 103 PRO A N 1
ATOM 836 C CA . PRO A 1 103 ? 9.948 -16.406 -1.673 1.00 58.09 103 PRO A CA 1
ATOM 837 C C . PRO A 1 103 ? 11.006 -15.940 -0.670 1.00 58.09 103 PRO A C 1
ATOM 839 O O . PRO A 1 103 ? 10.663 -15.186 0.230 1.00 58.09 103 PRO A O 1
ATOM 842 N N . ASP A 1 104 ? 12.27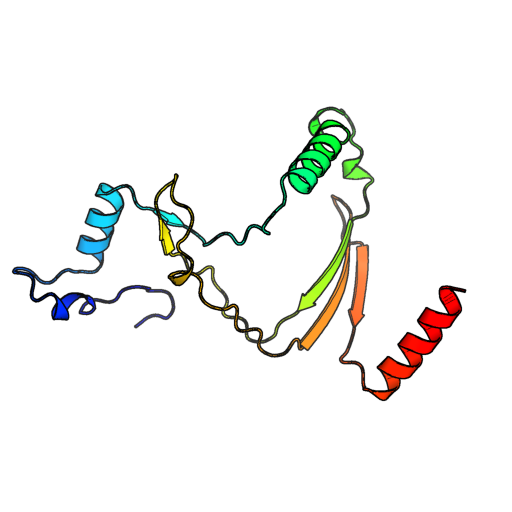4 -16.283 -0.876 1.00 53.97 104 ASP A N 1
ATOM 843 C CA . ASP A 1 104 ? 13.359 -15.956 0.065 1.00 53.97 104 ASP A CA 1
ATOM 844 C C . ASP A 1 104 ? 13.817 -14.491 0.010 1.00 53.97 104 ASP A C 1
ATOM 846 O O . ASP A 1 104 ? 14.407 -13.976 0.956 1.00 53.97 104 ASP A O 1
ATOM 850 N N . VAL A 1 105 ? 13.486 -13.769 -1.066 1.00 55.28 105 VAL A N 1
ATOM 851 C CA . VAL A 1 105 ? 13.671 -12.307 -1.146 1.00 55.28 105 VAL A CA 1
ATOM 852 C C . VAL A 1 105 ? 12.576 -11.584 -0.345 1.00 55.28 105 VAL A C 1
ATOM 854 O O . VAL A 1 105 ? 12.670 -10.386 -0.057 1.00 55.28 105 VAL A O 1
ATOM 857 N N . LYS A 1 106 ? 11.514 -12.300 0.051 1.00 54.41 106 LYS A N 1
ATOM 858 C CA . LYS A 1 106 ? 10.400 -11.741 0.815 1.00 54.41 106 LYS A CA 1
ATOM 859 C C . LYS A 1 106 ? 10.828 -11.607 2.269 1.00 54.41 106 LYS A C 1
ATOM 861 O O . LYS A 1 106 ? 10.781 -12.553 3.049 1.00 54.41 106 LYS A O 1
ATOM 866 N N . ARG A 1 107 ? 11.184 -10.388 2.664 1.00 54.38 107 ARG A N 1
ATOM 867 C CA . ARG A 1 107 ? 11.330 -10.077 4.085 1.00 54.38 107 ARG A CA 1
ATOM 868 C C . ARG A 1 107 ? 9.962 -10.204 4.762 1.00 54.38 107 ARG A C 1
ATOM 870 O O . ARG A 1 107 ? 8.980 -9.668 4.230 1.00 54.38 107 ARG A O 1
ATOM 877 N N . PRO A 1 108 ? 9.865 -10.886 5.916 1.00 50.75 108 PRO A N 1
ATOM 878 C CA . PRO A 1 108 ? 8.634 -10.887 6.683 1.00 50.75 108 PRO A CA 1
ATOM 879 C C . PRO A 1 108 ? 8.285 -9.435 7.003 1.00 50.75 108 PRO A C 1
ATOM 881 O O . PRO A 1 108 ? 9.126 -8.668 7.474 1.00 50.75 108 PRO A O 1
ATOM 884 N N . LYS A 1 109 ? 7.042 -9.032 6.721 1.00 53.84 109 LYS A N 1
ATOM 885 C CA . LYS A 1 109 ? 6.540 -7.747 7.206 1.00 53.84 109 LYS A CA 1
ATOM 886 C C . LYS A 1 109 ? 6.443 -7.869 8.725 1.00 53.84 109 LYS A C 1
ATOM 888 O O . LYS A 1 109 ? 5.455 -8.405 9.222 1.00 53.84 109 LYS A O 1
ATOM 893 N N . ILE A 1 110 ? 7.478 -7.423 9.435 1.00 54.03 110 ILE A N 1
ATOM 894 C CA . ILE A 1 110 ? 7.470 -7.336 10.893 1.00 54.03 110 ILE A CA 1
ATOM 895 C C . ILE A 1 110 ? 6.407 -6.297 11.246 1.00 54.03 110 ILE A C 1
ATOM 897 O O . ILE A 1 110 ? 6.596 -5.098 11.058 1.00 54.03 110 ILE A O 1
ATOM 901 N N . ARG A 1 111 ? 5.242 -6.782 11.671 1.00 52.38 111 ARG A N 1
ATOM 902 C CA . ARG A 1 111 ? 4.149 -5.956 12.177 1.00 52.38 111 ARG A CA 1
ATOM 903 C C . ARG A 1 111 ? 4.451 -5.669 13.640 1.00 52.38 111 ARG A C 1
ATOM 905 O O . ARG A 1 111 ? 3.997 -6.400 14.514 1.00 52.38 111 ARG A O 1
ATOM 912 N N . ASN A 1 112 ? 5.254 -4.643 13.897 1.00 52.03 112 ASN A N 1
ATOM 913 C CA . ASN A 1 112 ? 5.322 -4.090 15.244 1.00 52.03 112 ASN A CA 1
ATOM 914 C C . ASN A 1 112 ? 4.007 -3.353 15.533 1.00 52.03 112 ASN A C 1
ATOM 916 O O . ASN A 1 112 ? 3.401 -2.801 14.616 1.00 52.03 112 ASN A O 1
ATOM 920 N N . ASN A 1 113 ? 3.564 -3.440 16.789 1.00 55.31 113 ASN A N 1
ATOM 921 C CA . ASN A 1 113 ? 2.300 -2.951 17.346 1.00 55.31 113 ASN A CA 1
ATOM 922 C C . ASN A 1 113 ? 1.546 -1.912 16.495 1.00 55.31 113 ASN A C 1
ATOM 924 O O . ASN A 1 113 ? 2.040 -0.817 16.220 1.00 55.31 113 ASN A O 1
ATOM 928 N N . TYR A 1 114 ? 0.297 -2.236 16.154 1.00 59.38 114 TYR A N 1
ATOM 929 C CA . TYR A 1 114 ? -0.658 -1.254 15.654 1.00 59.38 114 TYR A CA 1
ATOM 930 C C . TYR A 1 114 ? -0.956 -0.251 16.761 1.00 59.38 114 TYR A C 1
ATOM 932 O O . TYR A 1 114 ? -1.349 -0.645 17.858 1.00 59.38 114 TYR A O 1
ATOM 940 N N . ALA A 1 115 ? -0.746 1.032 16.487 1.00 62.47 115 ALA A N 1
ATOM 941 C CA . ALA A 1 115 ? -0.987 2.066 17.482 1.00 62.47 115 ALA A CA 1
ATOM 942 C C . ALA A 1 115 ? -2.433 2.571 17.462 1.00 62.47 115 ALA A C 1
ATOM 944 O O . ALA A 1 115 ? -2.932 3.005 18.493 1.00 62.47 115 ALA A O 1
ATOM 945 N N . LEU A 1 116 ? -3.086 2.533 16.295 1.00 76.19 116 LEU A N 1
ATOM 946 C CA . LEU A 1 116 ? -4.467 2.979 16.093 1.00 76.19 116 LEU A CA 1
ATOM 947 C C . LEU A 1 116 ? -5.023 2.451 14.761 1.00 76.19 116 LEU A C 1
ATOM 949 O O . LEU A 1 116 ? -4.269 2.226 13.810 1.00 76.19 116 LEU A O 1
ATOM 953 N N . GLN A 1 117 ? -6.339 2.267 14.686 1.00 84.38 117 GLN A N 1
ATOM 954 C CA . GLN A 1 117 ? -7.058 1.948 13.448 1.00 84.38 117 GLN A CA 1
ATOM 955 C C . GLN A 1 117 ? -7.777 3.207 12.969 1.00 84.38 117 GLN A C 1
ATOM 957 O O . GLN A 1 117 ? -8.406 3.907 13.755 1.00 84.38 117 GLN A O 1
ATOM 962 N N . PHE A 1 118 ? -7.637 3.533 11.690 1.00 87.56 118 PHE A N 1
ATOM 963 C CA . PHE A 1 118 ? -8.222 4.720 11.083 1.00 87.56 118 PHE A CA 1
ATOM 964 C C . PHE A 1 118 ? -9.306 4.293 10.101 1.00 87.56 118 PHE A C 1
ATOM 966 O O . PHE A 1 118 ? -9.018 3.563 9.159 1.00 87.56 118 PHE A O 1
ATOM 973 N N . TYR A 1 119 ? -10.526 4.766 10.306 1.00 90.94 119 TYR A N 1
ATOM 974 C CA . TYR A 1 119 ? -11.582 4.763 9.305 1.00 90.94 119 TYR A CA 1
ATOM 975 C C . TYR A 1 119 ? -11.585 6.111 8.594 1.00 90.94 119 TYR A C 1
ATOM 977 O O . TYR A 1 119 ? -11.511 7.157 9.241 1.00 90.94 119 TYR A O 1
ATOM 985 N N . GLY A 1 120 ? -11.712 6.104 7.274 1.00 91.94 120 GLY A N 1
ATOM 986 C CA . GLY A 1 120 ? -11.858 7.326 6.501 1.00 91.94 120 GLY A CA 1
ATOM 987 C C . GLY A 1 120 ? -12.760 7.132 5.301 1.00 91.94 120 GLY A C 1
ATOM 988 O O . GLY A 1 120 ? -12.870 6.037 4.753 1.00 91.94 120 GLY A O 1
ATOM 989 N N . SER A 1 121 ? -13.368 8.232 4.879 1.00 93.00 121 SER A N 1
ATOM 990 C CA . SER A 1 121 ? -14.100 8.316 3.625 1.00 93.00 121 SER A CA 1
ATOM 991 C C . SER A 1 121 ? -13.535 9.427 2.746 1.00 93.00 121 SER A C 1
ATOM 993 O O . SER A 1 121 ? -12.947 10.385 3.251 1.00 93.00 121 SER A O 1
ATOM 995 N N . PHE A 1 122 ? -13.664 9.299 1.431 1.00 90.81 122 PHE A N 1
ATOM 996 C CA . PHE A 1 122 ? -13.268 10.328 0.473 1.00 90.81 122 PHE A CA 1
ATOM 997 C C . PHE A 1 122 ? -14.043 10.188 -0.841 1.00 90.81 122 PHE A C 1
ATOM 999 O O . PHE A 1 122 ? -14.490 9.099 -1.200 1.00 90.81 122 PHE A O 1
ATOM 1006 N N . THR A 1 123 ? -14.201 11.301 -1.547 1.00 87.69 123 THR A N 1
ATOM 1007 C CA . THR A 1 123 ? -14.637 11.356 -2.947 1.00 87.69 123 THR A CA 1
ATOM 1008 C C . THR A 1 123 ? -13.427 11.622 -3.835 1.00 87.69 123 THR A C 1
ATOM 1010 O O . THR A 1 123 ? -12.301 11.765 -3.354 1.00 87.69 123 THR A O 1
ATOM 1013 N N . TYR A 1 124 ? -13.644 11.705 -5.145 1.00 81.50 124 TYR A N 1
ATOM 1014 C CA . TYR A 1 124 ? -12.587 12.034 -6.097 1.00 81.50 124 TYR A CA 1
ATOM 1015 C C . TYR A 1 124 ? -11.832 13.334 -5.751 1.00 81.50 124 TYR A C 1
ATOM 1017 O O . TYR A 1 124 ? -10.611 13.399 -5.881 1.00 81.50 124 TYR A O 1
ATOM 1025 N N . ASP A 1 125 ? -12.548 14.361 -5.295 1.00 84.19 125 ASP A N 1
ATOM 1026 C CA . ASP A 1 125 ? -12.052 15.725 -5.106 1.00 84.19 125 ASP A CA 1
ATOM 1027 C C . ASP A 1 125 ? -11.985 16.185 -3.640 1.00 84.19 125 ASP A C 1
ATOM 1029 O O . ASP A 1 125 ? -11.355 17.204 -3.347 1.00 84.19 125 ASP A O 1
ATOM 1033 N N . ALA A 1 126 ? -12.587 15.443 -2.706 1.00 87.38 126 ALA A N 1
ATOM 1034 C CA . ALA A 1 126 ? -12.681 15.851 -1.312 1.00 87.38 126 ALA A CA 1
ATOM 1035 C C . ALA A 1 126 ? -12.406 14.712 -0.326 1.00 87.38 126 ALA A C 1
ATOM 1037 O O . ALA A 1 126 ? -12.702 13.538 -0.545 1.00 87.38 126 ALA A O 1
ATOM 1038 N N . LYS A 1 127 ? -11.865 15.091 0.834 1.00 91.88 127 LYS A N 1
ATOM 1039 C CA . LYS A 1 127 ? -11.797 14.210 2.002 1.00 91.88 127 LYS A CA 1
ATOM 1040 C C . LYS A 1 127 ? -13.156 14.219 2.694 1.00 91.88 127 LYS A C 1
ATOM 1042 O O . LYS A 1 127 ? -13.705 15.289 2.944 1.00 91.88 127 LYS A O 1
ATOM 1047 N N . GLY A 1 128 ? -13.671 13.043 3.014 1.00 89.06 128 GLY A N 1
ATOM 1048 C CA . GLY A 1 128 ? -14.883 12.870 3.801 1.00 89.06 128 GLY A CA 1
ATOM 1049 C C . GLY A 1 128 ? -14.590 12.728 5.300 1.00 89.06 128 GLY A C 1
ATOM 1050 O O . GLY A 1 128 ? -13.449 12.902 5.747 1.00 89.06 128 GLY A O 1
ATOM 1051 N N . PRO A 1 129 ? -15.622 12.416 6.099 1.00 94.50 129 PRO A N 1
ATOM 1052 C CA . PRO A 1 129 ? -15.477 12.102 7.515 1.00 94.50 129 PRO A CA 1
ATOM 1053 C C . PRO A 1 129 ? -14.464 10.986 7.780 1.00 94.50 129 PRO A C 1
ATOM 1055 O O . PRO A 1 129 ? -14.307 10.056 6.982 1.00 94.50 129 PRO A O 1
ATOM 1058 N N . PHE A 1 130 ? -13.819 11.059 8.941 1.00 92.69 130 PHE A N 1
ATOM 1059 C CA . PHE A 1 130 ? -12.903 10.038 9.428 1.00 92.69 130 PHE A CA 1
ATOM 1060 C C . PHE A 1 130 ? -13.122 9.769 10.916 1.00 92.69 130 PHE A C 1
ATOM 1062 O O . PHE A 1 130 ? -13.650 10.610 11.645 1.00 92.69 130 PHE A O 1
ATOM 1069 N N . HIS A 1 131 ? -12.687 8.597 11.363 1.00 90.31 131 HIS A N 1
ATOM 1070 C CA . HIS A 1 131 ? -12.708 8.196 12.759 1.00 90.31 131 HIS A CA 1
ATOM 1071 C C . HIS A 1 131 ? -11.404 7.480 13.116 1.00 90.31 131 HIS A C 1
ATOM 1073 O O . HIS A 1 131 ? -10.919 6.636 12.366 1.00 90.31 131 HIS A O 1
ATOM 1079 N N . ILE A 1 132 ? -10.820 7.825 14.262 1.00 88.81 132 ILE A N 1
ATOM 1080 C CA . ILE A 1 132 ? -9.631 7.154 14.789 1.00 88.81 132 ILE A CA 1
ATOM 1081 C C . ILE A 1 132 ? -10.075 6.290 15.960 1.00 88.81 132 ILE A C 1
ATOM 1083 O O . ILE A 1 132 ? -10.417 6.809 17.021 1.00 88.81 132 ILE A O 1
ATOM 1087 N N . TYR A 1 133 ? -10.031 4.978 15.770 1.00 84.62 133 TYR A N 1
ATOM 1088 C CA . TYR A 1 133 ? -10.261 4.026 16.840 1.00 84.62 133 TYR A CA 1
ATOM 1089 C C . TYR A 1 133 ? -9.018 3.950 17.729 1.00 84.62 133 TYR A C 1
ATOM 1091 O O . TYR A 1 133 ? -7.904 3.670 17.267 1.00 84.62 133 TYR A O 1
ATOM 1099 N N . GLY A 1 134 ? -9.220 4.200 19.022 1.00 77.62 134 GLY A N 1
ATOM 1100 C CA . GLY A 1 134 ? -8.221 3.926 20.048 1.00 77.62 134 GLY A CA 1
ATOM 1101 C C . GLY A 1 134 ? -8.091 2.428 20.329 1.00 77.62 134 GLY A C 1
ATOM 1102 O O . GLY A 1 134 ? -8.901 1.613 19.889 1.00 77.62 134 GLY A O 1
ATOM 1103 N N . THR A 1 135 ? -7.074 2.055 21.103 1.00 75.44 135 THR A N 1
ATOM 1104 C CA . THR A 1 135 ? -6.908 0.669 21.549 1.00 75.44 135 THR A CA 1
ATOM 1105 C C . THR A 1 135 ? -8.063 0.268 22.461 1.00 75.44 135 THR A C 1
ATOM 1107 O O . THR A 1 135 ? -8.185 0.763 23.582 1.00 75.44 135 THR A O 1
ATOM 1110 N N . GLU A 1 136 ? -8.898 -0.658 22.001 1.00 75.38 136 GLU A N 1
ATOM 1111 C CA . GLU A 1 136 ? -9.977 -1.192 22.823 1.00 75.38 136 GLU A CA 1
ATOM 1112 C C . GLU A 1 136 ? -9.431 -2.013 23.994 1.00 75.38 136 GLU A C 1
ATOM 1114 O O . GLU A 1 136 ? -8.595 -2.911 23.828 1.00 75.38 136 GLU A O 1
ATOM 1119 N N . THR A 1 137 ? -9.968 -1.762 25.186 1.00 80.62 137 THR A N 1
ATOM 1120 C CA . THR A 1 137 ? -9.748 -2.641 26.335 1.00 80.62 137 THR A CA 1
ATOM 1121 C C . THR A 1 137 ? -10.483 -3.975 26.130 1.00 80.62 137 THR A C 1
ATOM 1123 O O . THR A 1 137 ? -11.483 -4.033 25.406 1.00 80.62 137 THR A O 1
ATOM 1126 N N . PRO A 1 138 ? -10.062 -5.071 26.788 1.00 83.00 138 PRO A N 1
ATOM 1127 C CA . PRO A 1 138 ? -10.782 -6.346 26.714 1.00 83.00 138 PRO A CA 1
ATOM 1128 C C . PRO A 1 138 ? -12.264 -6.239 27.114 1.00 83.00 138 PRO A C 1
ATOM 1130 O O . PRO A 1 138 ? -13.111 -6.929 26.549 1.00 83.00 138 PRO A O 1
ATOM 1133 N N . GLY A 1 139 ? -12.585 -5.347 28.061 1.00 82.00 139 GLY A N 1
ATOM 1134 C CA . GLY A 1 139 ? -13.963 -5.054 28.465 1.00 82.00 139 GLY A CA 1
ATOM 1135 C C . GLY A 1 139 ? -14.767 -4.356 27.366 1.00 82.00 139 GLY A C 1
ATOM 1136 O O . GLY A 1 139 ? -15.889 -4.773 27.082 1.00 82.00 139 GLY A O 1
ATOM 1137 N N . ALA A 1 140 ? -14.173 -3.361 26.696 1.00 81.38 140 ALA A N 1
ATOM 1138 C CA . ALA A 1 140 ? -14.795 -2.671 25.566 1.00 81.38 140 ALA A CA 1
ATOM 1139 C C . ALA A 1 140 ? -15.095 -3.633 24.405 1.00 81.38 140 ALA A C 1
ATOM 1141 O O . ALA A 1 140 ? -16.202 -3.616 23.880 1.00 81.38 140 ALA A O 1
ATOM 1142 N N . LYS A 1 141 ? -14.178 -4.562 24.098 1.00 82.06 141 LYS A N 1
ATOM 1143 C CA . LYS A 1 141 ? -14.389 -5.605 23.074 1.00 82.06 141 LYS A CA 1
ATOM 1144 C C . LYS A 1 141 ? -15.605 -6.479 23.346 1.00 82.06 141 LYS A C 1
ATOM 1146 O O . LYS A 1 141 ? -16.355 -6.811 22.431 1.00 82.06 141 LYS A O 1
ATOM 1151 N N . LYS A 1 142 ? -15.801 -6.877 24.606 1.00 86.50 142 LYS A N 1
ATOM 1152 C CA . LYS A 1 142 ? -16.937 -7.721 24.993 1.00 86.50 142 LYS A CA 1
ATOM 1153 C C . LYS A 1 142 ? -18.261 -6.974 24.825 1.00 86.50 142 LYS A C 1
ATOM 1155 O O . LYS A 1 142 ? -19.209 -7.559 24.312 1.00 86.50 142 LYS A O 1
ATOM 1160 N N . LEU A 1 143 ? -18.300 -5.698 25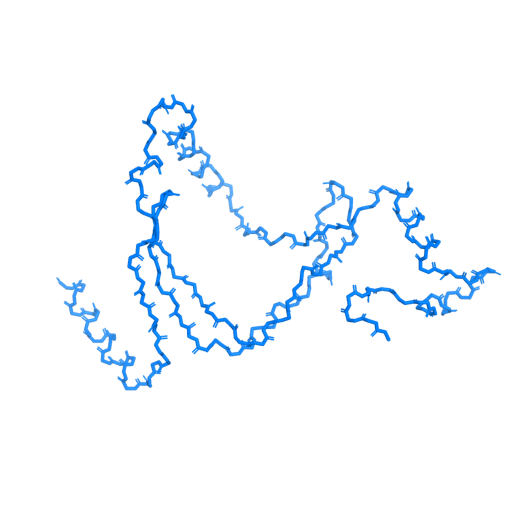.211 1.00 86.62 143 LEU A N 1
ATOM 1161 C CA . LEU A 1 143 ? -19.475 -4.839 25.043 1.00 86.62 143 LEU A CA 1
ATOM 1162 C C . LEU A 1 143 ? -19.770 -4.558 23.563 1.00 86.62 143 LEU A C 1
ATOM 1164 O O . LEU A 1 143 ? -20.913 -4.700 23.143 1.00 86.62 143 LEU A O 1
ATOM 1168 N N . ALA A 1 144 ? -18.748 -4.240 22.765 1.00 82.50 144 ALA A N 1
ATOM 1169 C CA . ALA A 1 144 ? -18.886 -4.009 21.329 1.00 82.50 144 ALA A CA 1
ATOM 1170 C C . ALA A 1 144 ? -19.426 -5.251 20.608 1.00 82.50 144 ALA A C 1
ATOM 1172 O O . ALA A 1 144 ? -20.352 -5.151 19.809 1.00 82.50 144 ALA A O 1
ATOM 1173 N N . LYS A 1 145 ? -18.923 -6.442 20.957 1.00 86.06 145 LYS A N 1
ATOM 1174 C CA . LYS A 1 145 ? -19.444 -7.702 20.416 1.00 86.06 145 LYS A CA 1
ATOM 1175 C C . LYS A 1 145 ? -20.911 -7.931 20.789 1.00 86.06 145 LYS A C 1
ATOM 1177 O O . LYS A 1 145 ? -21.697 -8.301 19.932 1.00 86.06 145 LYS A O 1
ATOM 1182 N N . GLN A 1 146 ? -21.289 -7.681 22.044 1.00 87.94 146 GLN A N 1
ATOM 1183 C CA . GLN A 1 146 ? -22.684 -7.805 22.481 1.00 87.94 146 GLN A CA 1
ATOM 1184 C C . GLN A 1 146 ? -23.618 -6.830 21.751 1.00 87.94 146 GLN A C 1
ATOM 1186 O O . GLN A 1 146 ? -24.750 -7.195 21.445 1.00 87.94 146 GLN A O 1
ATOM 1191 N N . ALA A 1 147 ? -23.158 -5.607 21.474 1.00 86.88 147 ALA A N 1
ATOM 1192 C CA . ALA A 1 147 ? -23.913 -4.636 20.687 1.00 86.88 147 ALA A CA 1
ATOM 1193 C C . ALA A 1 147 ? -24.075 -5.099 19.230 1.00 86.88 147 ALA A C 1
ATOM 1195 O O . ALA A 1 147 ? -25.193 -5.117 18.724 1.00 86.88 147 ALA A O 1
ATOM 1196 N N . LEU A 1 148 ? -22.992 -5.567 18.601 1.00 85.38 148 LEU A N 1
ATOM 1197 C CA . LEU A 1 148 ? -23.003 -6.079 17.228 1.00 85.38 148 LEU A CA 1
ATOM 1198 C C . LEU A 1 148 ? -23.913 -7.307 17.070 1.00 85.38 148 LEU A C 1
ATOM 1200 O O . LEU A 1 148 ? -24.677 -7.402 16.114 1.00 85.38 148 LEU A O 1
ATOM 1204 N N . ASP A 1 149 ? -23.862 -8.242 18.021 1.00 89.25 149 ASP A N 1
ATOM 1205 C CA . ASP A 1 149 ? -24.716 -9.434 18.018 1.00 89.25 149 ASP A CA 1
ATOM 1206 C C . ASP A 1 149 ? -26.206 -9.066 18.156 1.00 89.25 149 ASP A C 1
ATOM 1208 O O . ASP A 1 149 ? -27.062 -9.803 17.677 1.00 89.25 149 ASP A O 1
ATOM 1212 N N . LYS A 1 150 ? -26.523 -7.926 18.786 1.00 88.62 150 LYS A N 1
ATOM 1213 C CA . LYS A 1 150 ? -27.890 -7.408 18.916 1.00 88.62 150 LYS A CA 1
ATOM 1214 C C . LYS A 1 150 ? -28.366 -6.672 17.661 1.00 88.62 150 LYS A C 1
ATOM 1216 O O . LYS A 1 150 ? -29.544 -6.750 17.347 1.00 88.62 150 LYS A O 1
ATOM 1221 N N . GLU A 1 151 ? -27.484 -5.953 16.969 1.00 81.62 151 GLU A N 1
ATOM 1222 C CA . GLU A 1 151 ? -27.817 -5.262 15.711 1.00 81.62 151 GLU A CA 1
ATOM 1223 C C . GLU A 1 151 ? -28.020 -6.224 14.533 1.00 81.62 151 GLU A C 1
ATOM 1225 O O . GLU A 1 151 ? -28.765 -5.911 13.611 1.00 81.62 151 GLU A O 1
ATOM 1230 N N . ASN A 1 152 ? -27.380 -7.396 14.564 1.00 79.19 152 ASN A N 1
ATOM 1231 C CA . ASN A 1 152 ? -27.517 -8.428 13.530 1.00 79.19 152 ASN A CA 1
ATOM 1232 C C . ASN A 1 152 ? -28.738 -9.358 13.721 1.00 79.19 152 ASN A C 1
ATOM 1234 O O . ASN A 1 152 ? -28.868 -10.329 12.971 1.00 79.19 152 ASN A O 1
ATOM 1238 N N . GLN A 1 153 ? -29.588 -9.105 14.726 1.00 60.38 153 GLN A N 1
ATOM 1239 C CA . GLN A 1 153 ? -30.866 -9.801 14.959 1.00 60.38 153 GLN A CA 1
ATOM 1240 C C . GLN A 1 153 ? -32.032 -9.020 14.360 1.00 60.38 153 GLN A C 1
ATOM 1242 O O . GLN A 1 153 ? -32.922 -9.686 13.786 1.00 60.38 153 GLN A O 1
#